Protein AF-S5TNY3-F1 (afdb_monomer)

Sequence (144 aa):
MNDYKGLLLVLDETYDFYNTWLAGYIDANGDFFFRIDSKNDIHTIYMGLIIFSNNDELLHQIKSFLGGYVDFNNNINKYYYKSYHDEYLNIIHIYDNINFISEKKRRELIYMKAIHHTTKGRFDLHGLLFLKISRFVNKINKYK

Solvent-accessible surface area (backbone atoms only — not comparable to full-atom values): 8490 Å² total; per-residue (Å²): 134,84,82,80,81,82,71,73,73,78,64,75,84,71,78,68,65,90,50,66,58,49,47,53,49,36,69,74,42,36,46,78,49,72,46,75,50,76,56,95,91,44,30,36,59,48,37,37,46,36,34,59,36,88,55,57,66,61,35,51,52,50,27,73,72,42,47,61,47,70,49,73,39,79,92,77,72,33,29,32,30,40,40,46,70,90,43,42,64,51,58,51,61,55,50,75,78,43,82,54,86,46,68,66,56,45,49,50,50,52,49,52,54,51,51,45,65,72,39,71,82,47,46,70,37,57,73,71,55,32,59,53,51,52,52,51,45,55,55,56,64,74,76,110

Secondary structure (DSSP, 8-state):
----TT----------TTSHHHHHHHHHHEEEEEEEEEETTEEEEEEEEEEEES-HHHHHHHHHHH--EEEEETTTTEEEEE--TTSHHHHHHHHHS---S-HHHHHHHHHHHHHHHHHTT--EE-HHHHHHHHHHHHHHHTT-

Radius of gyration: 18.27 Å; Cα contacts (8 Å, |Δi|>4): 170; chains: 1; bounding box: 58×28×57 Å

Mean predicted aligned error: 8.02 Å

pLDDT: mean 81.76, std 14.7, range [36.38, 97.81]

Organism: NCBI:txid434042

Nearest PDB structures (foldseek):
  7rcf-assembly1_A  TM=8.536E-01  e=5.144E-05  synthetic construct
  7rcd-assembly1_A  TM=8.435E-01  e=2.416E-04  synthetic construct
  7rcc-assembly1_A  TM=8.338E-01  e=4.649E-04  synthetic construct
  4yit-assembly1_A  TM=7.245E-01  e=9.326E-05  Gremmeniella abietina
  7rcc-assembly3_G  TM=7.151E-01  e=1.205E-03  synthetic construct

InterPro domains:
  IPR004860 Homing endonuclease, LAGLIDADG domain [PF00961] (22-107)
  IPR027434 Homing endonuclease [G3DSA:3.10.28.10] (13-144)
  IPR027434 Homing endonuclease [SSF55608] (15-118)

Foldseek 3Di:
DDDPPPPPPPPPPQDPLLDQPVLAQCLPFKDWDWDWDADPNWTFIKIWMKGWDQDQVVLVSVCVQQPFDWDADPVVRIIMTIDTLVSCVSVVVSVVPYDRPDPLVVVSSVLVVVLCVLCVSPRTADDPRVVVSVVSNVVNVVVD

Structure (mmCIF, N/CA/C/O backbone):
data_AF-S5TNY3-F1
#
_entry.id   AF-S5TNY3-F1
#
loop_
_atom_site.group_PDB
_atom_site.id
_atom_site.type_symbol
_atom_site.label_atom_id
_atom_site.label_alt_id
_atom_site.label_comp_id
_atom_site.label_asym_id
_atom_site.label_entity_id
_atom_site.label_seq_id
_atom_site.pdbx_PDB_ins_code
_atom_site.Cartn_x
_atom_site.Cartn_y
_atom_site.Cartn_z
_atom_site.occupancy
_atom_site.B_iso_or_equiv
_atom_site.auth_seq_id
_atom_site.auth_comp_id
_atom_site.auth_asym_id
_atom_site.auth_atom_id
_atom_site.pdbx_PDB_model_num
ATOM 1 N N . MET A 1 1 ? -34.673 3.810 37.188 1.00 48.56 1 MET A N 1
ATOM 2 C CA . MET A 1 1 ? -33.307 3.272 37.374 1.00 48.56 1 MET A CA 1
ATOM 3 C C . MET A 1 1 ? -33.417 1.770 37.173 1.00 48.56 1 MET A C 1
ATOM 5 O O . MET A 1 1 ? -34.318 1.199 37.774 1.00 48.56 1 MET A O 1
ATOM 9 N N . ASN A 1 2 ? -32.577 1.194 36.303 1.00 41.88 2 ASN A N 1
ATOM 10 C CA . ASN A 1 2 ? -32.751 -0.078 35.561 1.00 41.88 2 ASN A CA 1
ATOM 11 C C . ASN A 1 2 ? -33.649 0.138 34.323 1.00 41.88 2 ASN A C 1
ATOM 13 O O . ASN A 1 2 ? -34.714 0.722 34.459 1.00 41.88 2 ASN A O 1
ATOM 17 N N . ASP A 1 3 ? -33.255 -0.182 33.088 1.00 42.22 3 ASP A N 1
ATOM 18 C CA . ASP A 1 3 ? -32.555 -1.398 32.681 1.00 42.22 3 ASP A CA 1
ATOM 19 C C . ASP A 1 3 ? -31.817 -1.204 31.327 1.00 42.22 3 ASP A C 1
ATOM 21 O O . ASP A 1 3 ? -32.406 -1.329 30.260 1.00 42.22 3 ASP A O 1
ATOM 25 N N . TYR A 1 4 ? -30.523 -0.856 31.350 1.00 45.00 4 TYR A N 1
ATOM 26 C CA . TYR A 1 4 ? -29.667 -0.840 30.142 1.00 45.00 4 TYR A CA 1
ATOM 27 C C . TYR A 1 4 ? -28.812 -2.114 30.019 1.00 45.00 4 TYR A C 1
ATOM 29 O O . TYR A 1 4 ? -27.912 -2.185 29.188 1.00 45.00 4 TYR A O 1
ATOM 37 N N . LYS A 1 5 ? -29.069 -3.137 30.847 1.00 41.12 5 LYS A N 1
ATOM 38 C CA . LYS A 1 5 ? -28.285 -4.384 30.874 1.00 41.12 5 LYS A CA 1
ATOM 39 C C . LYS A 1 5 ? -28.654 -5.378 29.762 1.00 41.12 5 LYS A C 1
ATOM 41 O O . LYS A 1 5 ? -27.964 -6.378 29.612 1.00 41.12 5 LYS A O 1
ATOM 46 N N . GLY A 1 6 ? -29.697 -5.102 28.975 1.00 36.38 6 GLY A N 1
ATOM 47 C CA . GLY A 1 6 ? -30.178 -5.980 27.898 1.00 36.38 6 GLY A CA 1
ATOM 48 C C . GLY A 1 6 ? -29.611 -5.707 26.500 1.00 36.38 6 GLY A C 1
ATOM 49 O O . GLY A 1 6 ? -29.912 -6.455 25.579 1.00 36.38 6 GLY A O 1
ATOM 50 N N . LEU A 1 7 ? -28.794 -4.664 26.321 1.00 39.84 7 LEU A N 1
ATOM 51 C CA . LEU A 1 7 ? -28.132 -4.337 25.049 1.00 39.84 7 LEU A CA 1
ATOM 52 C C . LEU A 1 7 ? -26.640 -4.693 25.106 1.00 39.84 7 LEU A C 1
ATOM 54 O O . LEU A 1 7 ? -25.783 -3.925 24.680 1.00 39.84 7 LEU A O 1
ATOM 58 N N . LEU A 1 8 ? -26.318 -5.887 25.613 1.00 40.44 8 LEU A N 1
ATOM 59 C CA . LEU A 1 8 ? -25.106 -6.565 25.158 1.00 40.44 8 LEU A CA 1
ATOM 60 C C . LEU A 1 8 ? -25.388 -7.035 23.728 1.00 40.44 8 LEU A C 1
ATOM 62 O O . LEU A 1 8 ? -25.799 -8.166 23.479 1.00 40.44 8 LEU A O 1
ATOM 66 N N . LEU A 1 9 ? -25.220 -6.104 22.792 1.00 44.03 9 LEU A N 1
ATOM 67 C CA . LEU A 1 9 ? -24.908 -6.413 21.410 1.00 44.03 9 LEU A CA 1
ATOM 68 C C . LEU A 1 9 ? -23.637 -7.262 21.459 1.00 44.03 9 LEU A C 1
ATOM 70 O O . LEU A 1 9 ? -22.528 -6.740 21.523 1.00 44.03 9 LEU A O 1
ATOM 74 N N . VAL A 1 10 ? -23.812 -8.581 21.480 1.00 43.47 10 VAL A N 1
ATOM 75 C CA . VAL A 1 10 ? -22.808 -9.505 20.963 1.00 43.47 10 VAL A CA 1
ATOM 76 C C . VAL A 1 10 ? -22.778 -9.209 19.468 1.00 43.47 10 VAL A C 1
ATOM 78 O O . VAL A 1 10 ? -23.493 -9.820 18.678 1.00 43.47 10 VAL A O 1
ATOM 81 N N . LEU A 1 11 ? -22.075 -8.134 19.109 1.00 46.38 11 LEU A N 1
ATOM 82 C CA . LEU A 1 11 ? -21.634 -7.916 17.750 1.00 46.38 11 LEU A CA 1
ATOM 83 C C . LEU A 1 11 ? -20.728 -9.103 17.483 1.00 46.38 11 LEU A C 1
ATOM 85 O O . LEU A 1 11 ? -19.689 -9.246 18.116 1.00 46.38 11 LEU A O 1
ATOM 89 N N . ASP A 1 12 ? -21.179 -9.993 16.614 1.00 46.94 12 ASP A N 1
ATOM 90 C CA . ASP A 1 12 ? -20.268 -10.866 15.902 1.00 46.94 12 ASP A CA 1
ATOM 91 C C . ASP A 1 12 ? -19.247 -9.914 15.254 1.00 46.94 12 ASP A C 1
ATOM 93 O O . ASP A 1 12 ? -19.593 -9.162 14.340 1.00 46.94 12 ASP A O 1
ATOM 97 N N . GLU A 1 13 ? -18.048 -9.790 15.836 1.00 56.53 13 GLU A N 1
ATOM 98 C CA . GLU A 1 13 ? -17.032 -8.778 15.484 1.00 56.53 13 GLU A CA 1
ATOM 99 C C . GLU A 1 13 ? -16.358 -9.092 14.137 1.00 56.53 13 GLU A C 1
ATOM 101 O O . GLU A 1 13 ? -15.184 -8.803 13.896 1.00 56.53 13 GLU A O 1
ATOM 106 N N . THR A 1 14 ? -17.099 -9.716 13.228 1.00 60.56 14 THR A N 1
ATOM 107 C CA . THR A 1 14 ? -16.685 -9.926 11.856 1.00 60.56 14 THR A CA 1
ATOM 108 C C . THR A 1 14 ? -16.956 -8.641 11.090 1.00 60.56 14 THR A C 1
ATOM 110 O O . THR A 1 14 ? -18.097 -8.329 10.738 1.00 60.56 14 THR A O 1
ATOM 113 N N . TYR A 1 15 ? -15.904 -7.867 10.840 1.00 68.38 15 TYR A N 1
ATOM 114 C CA . TYR A 1 15 ? -16.000 -6.722 9.947 1.00 68.38 15 TYR A CA 1
ATOM 115 C C . TYR A 1 15 ? -16.295 -7.211 8.526 1.00 68.38 15 TYR A C 1
ATOM 117 O O . TYR A 1 15 ? -15.554 -8.014 7.957 1.00 68.38 15 TYR A O 1
ATOM 125 N N . ASP A 1 16 ? -17.363 -6.693 7.924 1.00 74.44 16 ASP A N 1
ATOM 126 C CA . ASP A 1 16 ? -17.568 -6.828 6.487 1.00 74.44 16 ASP A CA 1
ATOM 127 C C . ASP A 1 16 ? -16.595 -5.888 5.763 1.00 74.44 16 ASP A C 1
ATOM 129 O O . ASP A 1 16 ? -16.758 -4.667 5.756 1.00 74.44 16 ASP A O 1
ATOM 133 N N . PHE A 1 17 ? -15.551 -6.464 5.174 1.00 79.19 17 PHE A N 1
ATOM 134 C CA . PHE A 1 17 ? -14.531 -5.724 4.438 1.00 79.19 17 PHE A CA 1
ATOM 135 C C . PHE A 1 17 ? -14.870 -5.499 2.957 1.00 79.19 17 PHE A C 1
ATOM 137 O O . PHE A 1 17 ? -14.110 -4.819 2.264 1.00 79.19 17 PHE A O 1
ATOM 144 N N . TYR A 1 18 ? -15.995 -6.027 2.462 1.00 73.88 18 TYR A N 1
ATOM 145 C CA . TYR A 1 18 ? -16.458 -5.776 1.092 1.00 73.88 18 TYR A CA 1
ATOM 146 C C . TYR A 1 18 ? -17.189 -4.435 0.945 1.00 73.88 18 TYR A C 1
ATOM 148 O O . TYR A 1 18 ? -17.453 -3.995 -0.175 1.00 73.88 18 TYR A O 1
ATOM 156 N N . ASN A 1 19 ? -17.501 -3.762 2.053 1.00 76.25 19 ASN A N 1
ATOM 157 C CA . ASN A 1 19 ? -18.116 -2.440 2.052 1.00 76.25 19 ASN A CA 1
ATOM 158 C C . ASN A 1 19 ? -17.074 -1.302 2.155 1.00 76.25 19 ASN A C 1
ATOM 160 O O . ASN A 1 19 ? -15.859 -1.504 2.188 1.00 76.25 19 ASN A O 1
ATOM 164 N N . THR A 1 20 ? -17.549 -0.056 2.213 1.00 82.38 20 THR A N 1
ATOM 165 C CA . THR A 1 20 ? -16.695 1.143 2.241 1.00 82.38 20 THR A CA 1
ATOM 166 C C . THR A 1 20 ? -15.914 1.342 3.545 1.00 82.38 20 THR A C 1
ATOM 168 O O . THR A 1 20 ? -15.067 2.235 3.606 1.00 82.38 20 THR A O 1
ATOM 171 N N . TRP A 1 21 ? -16.178 0.551 4.590 1.00 87.69 21 TRP A N 1
ATOM 172 C CA . TRP A 1 21 ? -15.547 0.693 5.902 1.00 87.69 21 TRP A CA 1
ATOM 173 C C . TRP A 1 21 ? -14.030 0.529 5.820 1.00 87.69 21 TRP A C 1
ATOM 175 O O . TRP A 1 21 ? -13.302 1.404 6.289 1.00 87.69 21 TRP A O 1
ATOM 185 N N . LEU A 1 22 ? -13.541 -0.527 5.155 1.00 86.81 22 LEU A N 1
ATOM 186 C CA . LEU A 1 22 ? -12.102 -0.795 5.061 1.00 86.81 22 LEU A CA 1
ATOM 187 C C . LEU A 1 22 ? -11.372 0.325 4.305 1.00 86.81 22 LEU A C 1
ATOM 189 O O . LEU A 1 22 ? -10.274 0.728 4.690 1.00 86.81 22 LEU A O 1
ATOM 193 N N . ALA A 1 23 ? -11.995 0.887 3.266 1.00 85.56 23 ALA A N 1
ATOM 194 C CA . ALA A 1 23 ? -11.436 2.032 2.556 1.00 85.56 23 ALA A CA 1
ATOM 195 C C . ALA A 1 23 ? -11.368 3.286 3.434 1.00 85.56 23 ALA A C 1
ATOM 197 O O . ALA A 1 23 ? -10.345 3.965 3.426 1.00 85.56 23 ALA A O 1
ATOM 198 N N . GLY A 1 24 ? -12.408 3.564 4.227 1.00 88.69 24 GLY A N 1
ATOM 199 C CA . GLY A 1 24 ? -12.389 4.657 5.203 1.00 88.69 24 GLY A CA 1
ATOM 200 C C . GLY A 1 24 ? -11.322 4.455 6.281 1.00 88.69 24 GLY A C 1
ATOM 201 O O . GLY A 1 24 ? -10.595 5.385 6.628 1.00 88.69 24 GLY A O 1
ATOM 202 N N . TYR A 1 25 ? -11.166 3.220 6.761 1.00 91.25 25 TYR A N 1
ATOM 203 C CA . TYR A 1 25 ? -10.142 2.873 7.740 1.00 91.25 25 TYR A CA 1
ATOM 204 C C . TYR A 1 25 ? -8.724 3.074 7.189 1.00 91.25 25 TYR A C 1
ATOM 206 O O . TYR A 1 25 ? -7.861 3.614 7.883 1.00 91.25 25 TYR A O 1
ATOM 214 N N . ILE A 1 26 ? -8.491 2.702 5.929 1.00 90.25 26 ILE A N 1
ATOM 215 C CA . ILE A 1 26 ? -7.205 2.869 5.239 1.00 90.25 26 ILE A CA 1
ATOM 216 C C . ILE A 1 26 ? -6.932 4.327 4.874 1.00 90.25 26 ILE A C 1
ATOM 218 O O . ILE A 1 26 ? -5.785 4.761 4.952 1.00 90.25 26 ILE A O 1
ATOM 222 N N . ASP A 1 27 ? -7.958 5.111 4.551 1.00 88.50 27 ASP A N 1
ATOM 223 C CA . ASP A 1 27 ? -7.817 6.561 4.390 1.00 88.50 27 ASP A CA 1
ATOM 224 C C . ASP A 1 27 ? -7.302 7.228 5.673 1.00 88.50 27 ASP A C 1
ATOM 226 O O . ASP A 1 27 ? -6.498 8.158 5.599 1.00 88.50 27 ASP A O 1
ATOM 230 N N . ALA A 1 28 ? -7.744 6.741 6.837 1.00 91.75 28 ALA A N 1
ATOM 231 C CA . ALA A 1 28 ? -7.377 7.295 8.136 1.00 91.75 28 ALA A CA 1
ATOM 232 C C . ALA A 1 28 ? -6.043 6.757 8.688 1.00 91.75 28 ALA A C 1
ATOM 234 O O . ALA A 1 28 ? -5.257 7.526 9.237 1.00 91.75 28 ALA A O 1
ATOM 235 N N . ASN A 1 29 ? -5.789 5.450 8.566 1.00 93.56 29 ASN A N 1
ATOM 236 C CA . ASN A 1 29 ? -4.689 4.761 9.262 1.00 93.56 29 ASN A CA 1
ATOM 237 C C . ASN A 1 29 ? -3.673 4.091 8.324 1.00 93.56 29 ASN A C 1
ATOM 239 O O . ASN A 1 29 ? -2.671 3.538 8.787 1.00 93.56 29 ASN A O 1
ATOM 243 N N . GLY A 1 30 ? -3.947 4.085 7.020 1.00 91.88 30 GLY A N 1
ATOM 244 C CA . GLY A 1 30 ? -3.161 3.379 6.020 1.00 91.88 30 GLY A CA 1
ATOM 245 C C . GLY A 1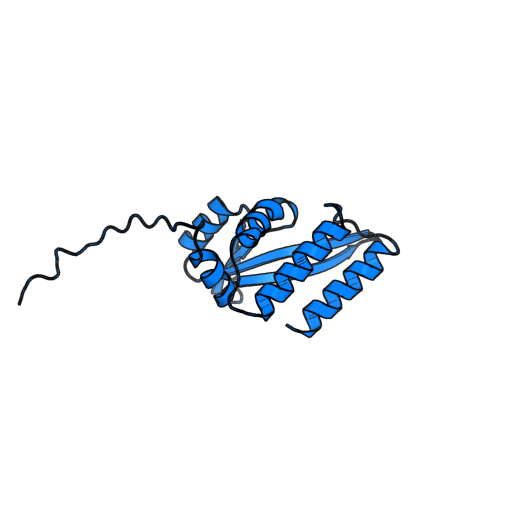 30 ? -2.231 4.284 5.218 1.00 91.88 30 GLY A C 1
ATOM 246 O O . GLY A 1 30 ? -2.480 5.473 5.013 1.00 91.88 30 GLY A O 1
ATOM 247 N N . ASP A 1 31 ? -1.159 3.698 4.691 1.00 90.38 31 ASP A N 1
ATOM 248 C CA . ASP A 1 31 ? -0.289 4.336 3.719 1.00 90.38 31 ASP A CA 1
ATOM 249 C C . ASP A 1 31 ? 0.116 3.415 2.566 1.00 90.38 31 ASP A C 1
ATOM 251 O O . ASP A 1 31 ? 0.473 2.259 2.770 1.00 90.38 31 ASP A O 1
ATOM 255 N N . PHE A 1 32 ? 0.078 3.931 1.337 1.00 89.00 32 PHE A N 1
ATOM 256 C CA . PHE A 1 32 ? 0.582 3.192 0.182 1.00 89.00 32 PHE A CA 1
ATOM 257 C C . PHE A 1 32 ? 2.067 3.481 0.040 1.00 89.00 32 PHE A C 1
ATOM 259 O O . PHE A 1 32 ? 2.448 4.635 -0.145 1.00 89.00 32 PHE A O 1
ATOM 266 N N . PHE A 1 33 ? 2.927 2.474 0.122 1.00 88.94 33 PHE A N 1
ATOM 267 C CA . PHE A 1 33 ? 4.369 2.676 -0.001 1.00 88.94 33 PHE A CA 1
ATOM 268 C C . PHE A 1 33 ? 4.869 2.313 -1.399 1.00 88.94 33 PHE A C 1
ATOM 270 O O . PHE A 1 33 ? 4.338 1.420 -2.051 1.00 88.94 33 PHE A O 1
ATOM 277 N N . PHE A 1 34 ? 5.924 3.007 -1.833 1.00 88.94 34 PHE A N 1
ATOM 278 C CA . PHE A 1 34 ? 6.626 2.766 -3.090 1.00 88.94 34 PHE A CA 1
ATOM 279 C C . PHE A 1 34 ? 8.123 2.967 -2.850 1.00 88.94 34 PHE A C 1
ATOM 281 O O . PHE A 1 34 ? 8.550 4.058 -2.465 1.00 88.94 34 PHE A O 1
ATOM 288 N N . ARG A 1 35 ? 8.927 1.928 -3.058 1.00 89.69 35 ARG A N 1
ATOM 289 C CA . ARG A 1 35 ? 10.372 1.949 -2.823 1.00 89.69 35 ARG A CA 1
ATOM 290 C C . ARG A 1 35 ? 11.084 1.143 -3.889 1.00 89.69 35 ARG A C 1
ATOM 292 O O . ARG A 1 35 ? 10.704 0.012 -4.146 1.00 89.69 35 ARG A O 1
ATOM 299 N N . ILE A 1 36 ? 12.133 1.701 -4.473 1.00 90.69 36 ILE A N 1
ATOM 300 C CA . ILE A 1 36 ? 13.028 0.940 -5.343 1.00 90.69 36 ILE A CA 1
ATOM 301 C C . ILE A 1 36 ? 14.262 0.599 -4.525 1.00 90.69 36 ILE A C 1
ATOM 303 O O . ILE A 1 36 ? 14.959 1.510 -4.083 1.00 90.69 36 ILE A O 1
ATOM 307 N N . ASP A 1 37 ? 14.532 -0.689 -4.347 1.00 91.38 37 ASP A N 1
ATOM 308 C CA . ASP A 1 37 ? 15.806 -1.138 -3.792 1.00 91.38 37 ASP A CA 1
ATOM 309 C C . ASP A 1 37 ? 16.732 -1.525 -4.933 1.00 91.38 37 ASP A C 1
ATOM 311 O O . ASP A 1 37 ? 16.318 -2.150 -5.905 1.00 91.38 37 ASP A O 1
ATOM 315 N N . SER A 1 38 ? 17.993 -1.125 -4.820 1.00 91.19 38 SER A N 1
ATOM 316 C CA . SER A 1 38 ? 19.018 -1.413 -5.820 1.00 91.19 38 SER A CA 1
ATOM 317 C C . SER A 1 38 ? 20.122 -2.226 -5.165 1.00 91.19 38 SER A C 1
ATOM 319 O O . SER A 1 38 ? 20.734 -1.762 -4.204 1.00 91.19 38 SER A O 1
ATOM 321 N N . LYS A 1 39 ? 20.370 -3.437 -5.665 1.00 89.00 39 LYS A N 1
ATOM 322 C CA . LYS A 1 39 ? 21.433 -4.319 -5.178 1.00 89.00 39 LYS A CA 1
ATOM 323 C C . LYS A 1 39 ? 22.125 -4.975 -6.365 1.00 89.00 39 LYS A C 1
ATOM 325 O O . LYS A 1 39 ? 21.474 -5.673 -7.130 1.00 89.00 39 LYS A O 1
ATOM 330 N N . ASN A 1 40 ? 23.439 -4.779 -6.485 1.00 84.19 40 ASN A N 1
ATOM 331 C CA . ASN A 1 40 ? 24.266 -5.365 -7.550 1.00 84.19 40 ASN A CA 1
ATOM 332 C C . ASN A 1 40 ? 23.656 -5.164 -8.957 1.00 84.19 40 ASN A C 1
ATOM 334 O O . ASN A 1 40 ? 23.444 -6.134 -9.676 1.00 84.19 40 ASN A O 1
ATOM 338 N N . ASP A 1 41 ? 23.300 -3.920 -9.302 1.00 81.81 41 ASP A N 1
ATOM 339 C CA . ASP A 1 41 ? 22.665 -3.517 -10.577 1.00 81.81 41 ASP A CA 1
ATOM 340 C C . ASP A 1 41 ? 21.281 -4.124 -10.879 1.00 81.81 41 ASP A C 1
ATOM 342 O O . ASP A 1 41 ? 20.698 -3.893 -11.942 1.00 81.81 41 ASP A O 1
ATOM 346 N N . ILE A 1 42 ? 20.704 -4.849 -9.920 1.00 84.81 42 ILE A N 1
ATOM 347 C CA . ILE A 1 42 ? 19.309 -5.277 -9.947 1.00 84.81 42 ILE A CA 1
ATOM 348 C C . ILE A 1 42 ? 18.496 -4.239 -9.180 1.00 84.81 42 ILE A C 1
ATOM 350 O O . ILE A 1 42 ? 18.772 -3.952 -8.011 1.00 84.81 42 ILE A O 1
ATOM 354 N N . HIS A 1 43 ? 17.499 -3.664 -9.846 1.00 91.12 43 HIS A N 1
ATOM 355 C CA . HIS A 1 43 ? 16.582 -2.701 -9.251 1.00 91.12 43 HIS A CA 1
ATOM 356 C C . HIS A 1 43 ? 15.221 -3.360 -9.066 1.00 91.12 43 HIS A C 1
ATOM 358 O O . HIS A 1 43 ? 14.592 -3.724 -10.052 1.00 91.12 43 HIS A O 1
ATOM 364 N N . THR A 1 44 ? 14.732 -3.464 -7.837 1.00 89.75 44 THR A N 1
ATOM 365 C CA . THR A 1 44 ? 13.437 -4.088 -7.549 1.00 89.75 44 THR A CA 1
ATOM 366 C C . THR A 1 44 ? 12.482 -3.056 -6.966 1.00 89.75 44 THR A C 1
ATOM 368 O O . THR A 1 44 ? 12.818 -2.364 -6.001 1.00 89.75 44 THR A O 1
ATOM 371 N N . ILE A 1 45 ? 11.287 -2.926 -7.546 1.00 88.81 45 ILE A N 1
ATOM 372 C CA . ILE A 1 45 ? 10.225 -2.074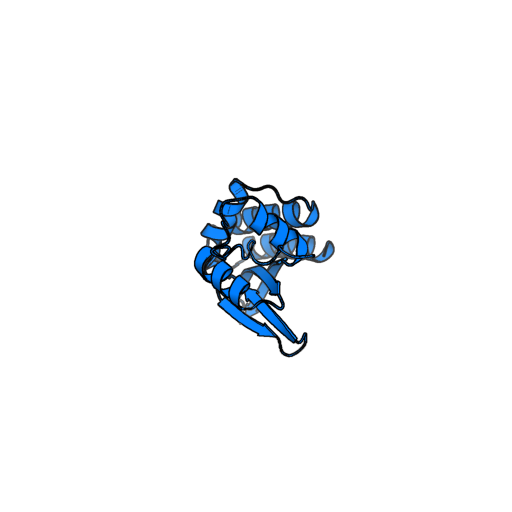 -6.997 1.00 88.81 45 ILE A CA 1
ATOM 373 C C . ILE A 1 45 ? 9.406 -2.844 -5.964 1.00 88.81 45 ILE A C 1
ATOM 375 O O . ILE A 1 45 ? 8.775 -3.855 -6.253 1.00 88.81 45 ILE A O 1
ATOM 379 N N . TYR A 1 46 ? 9.357 -2.292 -4.762 1.00 88.06 46 TYR A N 1
ATOM 380 C CA . TYR A 1 46 ? 8.475 -2.691 -3.684 1.00 88.06 46 TYR A CA 1
ATOM 381 C C . TYR A 1 46 ? 7.344 -1.684 -3.585 1.00 88.06 46 TYR A C 1
ATOM 383 O O . TYR A 1 46 ? 7.566 -0.481 -3.435 1.00 88.06 46 TYR A O 1
ATOM 391 N N . MET A 1 47 ? 6.120 -2.183 -3.633 1.00 87.56 47 MET A N 1
ATOM 392 C CA . MET A 1 47 ? 4.935 -1.385 -3.374 1.00 87.56 47 MET A CA 1
ATOM 393 C C . MET A 1 47 ? 3.902 -2.209 -2.625 1.00 87.56 47 MET A C 1
ATOM 395 O O . MET A 1 47 ? 3.927 -3.439 -2.688 1.00 87.56 47 MET A O 1
ATOM 399 N N . GLY A 1 48 ? 3.007 -1.523 -1.932 1.00 89.50 48 GLY A N 1
ATOM 400 C CA . GLY A 1 48 ? 1.946 -2.162 -1.174 1.00 89.50 48 GLY A CA 1
ATOM 401 C C . GLY A 1 48 ? 1.267 -1.183 -0.235 1.00 89.50 48 GLY A C 1
ATOM 402 O O . GLY A 1 48 ? 1.434 0.034 -0.342 1.00 89.50 48 GLY A O 1
ATOM 403 N N . LEU A 1 49 ? 0.514 -1.739 0.702 1.00 91.12 49 LEU A N 1
ATOM 404 C CA . LEU A 1 49 ? -0.204 -1.017 1.738 1.00 91.12 49 LEU A CA 1
ATOM 405 C C . LEU A 1 49 ? 0.404 -1.343 3.103 1.00 91.12 49 LEU A C 1
ATOM 407 O O . LEU A 1 49 ? 0.683 -2.505 3.391 1.00 91.12 49 LEU A O 1
ATOM 411 N N . ILE A 1 50 ? 0.571 -0.324 3.939 1.00 93.88 50 ILE A N 1
ATOM 412 C CA . ILE A 1 50 ? 0.836 -0.459 5.371 1.00 93.88 50 ILE A CA 1
ATOM 413 C C . ILE A 1 50 ? -0.323 0.160 6.153 1.00 93.88 50 ILE A C 1
ATOM 415 O O . ILE A 1 50 ? -0.853 1.181 5.731 1.00 93.88 50 ILE A O 1
ATOM 419 N N . ILE A 1 51 ? -0.738 -0.433 7.269 1.00 95.19 51 ILE A N 1
ATOM 420 C CA . ILE A 1 51 ? -1.760 0.135 8.161 1.00 95.19 51 ILE A CA 1
ATOM 421 C C . ILE A 1 51 ? -1.259 0.019 9.588 1.00 95.19 51 ILE A C 1
ATOM 423 O O . ILE A 1 51 ? -0.844 -1.064 9.987 1.00 95.19 51 ILE A O 1
ATOM 427 N N . PHE A 1 52 ? -1.318 1.101 10.359 1.00 96.06 52 PHE A N 1
ATOM 428 C CA . PHE A 1 52 ? -0.929 1.091 11.769 1.00 96.06 52 PHE A CA 1
ATOM 429 C C . PHE A 1 52 ? -2.160 1.079 12.672 1.00 96.06 52 PHE A C 1
ATOM 431 O O . PHE A 1 52 ? -3.080 1.867 12.475 1.00 96.06 52 PHE A O 1
ATOM 438 N N . SER A 1 53 ? -2.157 0.226 13.696 1.00 96.06 53 SER A N 1
ATOM 439 C CA . SER A 1 53 ? -3.251 0.124 14.666 1.00 96.06 53 SER A CA 1
ATOM 440 C C . SER A 1 53 ? -2.739 -0.306 16.040 1.00 96.06 53 SER A C 1
ATOM 442 O O . SER A 1 53 ? -1.722 -0.987 16.158 1.00 96.06 53 SER A O 1
ATOM 444 N N . ASN A 1 54 ? -3.466 0.081 17.087 1.00 95.06 54 ASN A N 1
ATOM 445 C CA . ASN A 1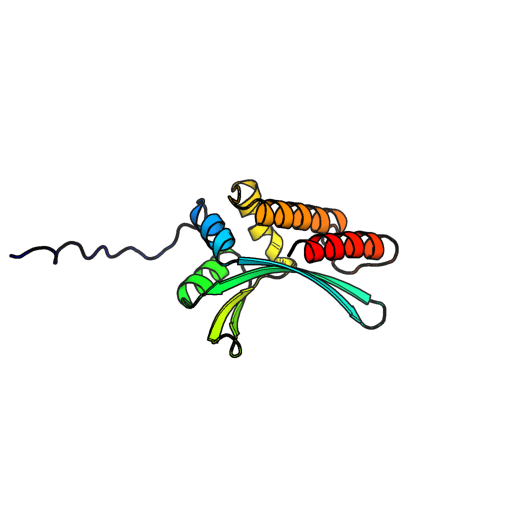 54 ? -3.285 -0.483 18.429 1.00 95.06 54 ASN A CA 1
ATOM 446 C C . ASN A 1 54 ? -4.078 -1.788 18.617 1.00 95.06 54 ASN A C 1
ATOM 448 O O . ASN A 1 54 ? -3.838 -2.500 19.582 1.00 95.06 54 ASN A O 1
ATOM 452 N N . ASN A 1 55 ? -5.031 -2.067 17.726 1.00 94.62 55 ASN A N 1
ATOM 453 C CA . ASN A 1 55 ? -5.849 -3.274 17.728 1.00 94.62 55 ASN A CA 1
ATOM 454 C C . ASN A 1 55 ? -5.207 -4.295 16.774 1.00 94.62 55 ASN A C 1
ATOM 456 O O . ASN A 1 55 ? -5.283 -4.122 15.555 1.00 94.62 55 ASN A O 1
ATOM 460 N N . ASP A 1 56 ? -4.530 -5.300 17.328 1.00 95.81 56 ASP A N 1
ATOM 461 C CA . ASP A 1 56 ? -3.849 -6.364 16.585 1.00 95.81 56 ASP A CA 1
ATOM 462 C C . ASP A 1 56 ? -4.819 -7.379 15.977 1.00 95.81 56 ASP A C 1
ATOM 464 O O . ASP A 1 56 ? -4.567 -7.868 14.872 1.00 95.81 56 ASP A O 1
ATOM 468 N N . GLU A 1 57 ? -5.939 -7.645 16.650 1.00 94.94 57 GLU A N 1
ATOM 469 C CA . GLU A 1 57 ? -6.998 -8.534 16.174 1.00 94.94 57 GLU A CA 1
ATOM 470 C C . GLU A 1 57 ? -7.580 -8.037 14.849 1.00 94.94 57 GLU A C 1
ATOM 472 O O . GLU A 1 57 ? -7.607 -8.774 13.860 1.00 94.94 57 GLU A O 1
ATOM 477 N N . LEU A 1 58 ? -7.921 -6.748 14.770 1.00 94.06 58 LEU A N 1
ATOM 478 C CA . LEU A 1 58 ? -8.381 -6.123 13.531 1.00 94.06 58 LEU A CA 1
ATOM 479 C C . LEU A 1 58 ? -7.351 -6.281 12.404 1.00 94.06 58 LEU A C 1
ATOM 481 O O . LEU A 1 58 ? -7.710 -6.577 11.265 1.00 94.06 58 LEU A O 1
ATOM 485 N N . LEU A 1 59 ? -6.058 -6.107 12.695 1.00 95.31 59 LEU A N 1
ATOM 486 C CA . LEU A 1 59 ? -5.019 -6.275 11.676 1.00 95.31 59 LEU A CA 1
ATOM 487 C C . LEU A 1 59 ? -4.905 -7.732 11.211 1.00 95.31 59 LEU A C 1
ATOM 489 O O . LEU A 1 59 ? -4.642 -7.968 10.033 1.00 95.31 59 LEU A O 1
ATOM 493 N N . HIS A 1 60 ? -5.131 -8.708 12.093 1.00 94.88 60 HIS A N 1
ATOM 494 C CA . HIS A 1 60 ? -5.166 -10.127 11.727 1.00 94.88 60 HIS A CA 1
ATOM 495 C C . HIS A 1 60 ? -6.387 -10.477 10.873 1.00 94.88 60 HIS A C 1
ATOM 497 O O . HIS A 1 60 ? -6.273 -11.279 9.941 1.00 94.88 60 HIS A O 1
ATOM 503 N N . GLN A 1 61 ? -7.531 -9.844 11.120 1.00 93.06 61 GLN A N 1
ATOM 504 C CA . GLN A 1 61 ? -8.698 -9.977 10.253 1.00 93.06 61 GLN A CA 1
ATOM 505 C C . GLN A 1 61 ? -8.447 -9.342 8.876 1.00 93.06 61 GLN A C 1
ATOM 507 O O . GLN A 1 61 ? -8.691 -9.981 7.853 1.00 93.06 61 GLN A O 1
ATOM 512 N N . ILE A 1 62 ? -7.856 -8.140 8.830 1.00 91.69 62 ILE A N 1
ATOM 513 C CA . ILE A 1 62 ? -7.442 -7.491 7.574 1.00 91.69 62 ILE A CA 1
ATOM 514 C C . ILE A 1 62 ? -6.445 -8.371 6.815 1.00 91.69 62 ILE A C 1
ATOM 516 O O . ILE A 1 62 ? -6.588 -8.551 5.609 1.00 91.69 62 ILE A O 1
ATOM 520 N N . LYS A 1 63 ? -5.467 -8.969 7.504 1.00 91.81 63 LYS A N 1
ATOM 521 C CA . LYS A 1 63 ? -4.534 -9.938 6.914 1.00 91.81 63 LYS A CA 1
ATOM 522 C C . LYS A 1 63 ? -5.263 -11.147 6.334 1.00 91.81 63 LYS A C 1
ATOM 524 O O . LYS A 1 6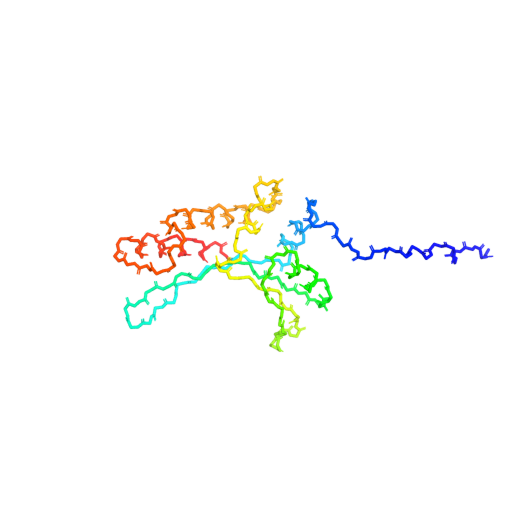3 ? -4.937 -11.583 5.237 1.00 91.81 63 LYS A O 1
ATOM 529 N N . SER A 1 64 ? -6.236 -11.694 7.056 1.00 89.81 64 SER A N 1
ATOM 530 C CA . SER A 1 64 ? -7.014 -12.846 6.583 1.00 89.81 64 SER A CA 1
ATOM 531 C C . SER A 1 64 ? -7.809 -12.512 5.318 1.00 89.81 64 SER A C 1
ATOM 533 O O . SER A 1 64 ? -7.990 -13.372 4.462 1.00 89.81 64 SER A O 1
ATOM 535 N N . PHE A 1 65 ? -8.233 -11.255 5.177 1.00 87.38 65 PHE A N 1
ATOM 536 C CA . PHE A 1 65 ? -8.974 -10.763 4.021 1.00 87.38 65 PHE A CA 1
ATOM 537 C C . PHE A 1 65 ? -8.087 -10.388 2.824 1.00 87.38 65 PHE A C 1
ATOM 539 O O . PHE A 1 65 ? -8.388 -10.738 1.685 1.00 87.38 65 PHE A O 1
ATOM 546 N N . LEU A 1 66 ? -6.992 -9.665 3.067 1.00 87.19 66 LEU A N 1
ATOM 547 C CA . LEU A 1 66 ? -6.133 -9.100 2.023 1.00 87.19 66 LEU A CA 1
ATOM 548 C C . LEU A 1 66 ? -4.923 -9.978 1.671 1.00 87.19 66 LEU A C 1
ATOM 550 O O . LEU A 1 66 ? -4.321 -9.764 0.620 1.00 87.19 66 LEU A O 1
ATOM 554 N N . GLY A 1 67 ? -4.555 -10.946 2.512 1.00 88.38 67 GLY A N 1
ATOM 555 C CA . GLY A 1 67 ? -3.206 -11.529 2.541 1.00 88.38 67 GLY A CA 1
ATOM 556 C C . GLY A 1 67 ? -2.245 -10.641 3.334 1.00 88.38 67 GLY A C 1
ATOM 557 O O . GLY A 1 67 ? -2.685 -9.705 3.995 1.00 88.38 67 GLY A O 1
ATOM 558 N N . GLY A 1 68 ? -0.936 -10.877 3.272 1.00 90.75 68 GLY A N 1
ATOM 559 C CA . GLY A 1 68 ? 0.077 -10.054 3.936 1.00 90.75 68 GLY A CA 1
ATOM 560 C C . GLY A 1 68 ? 0.499 -10.573 5.294 1.00 90.75 68 GLY A C 1
ATOM 561 O O . GLY A 1 68 ? 0.325 -11.742 5.650 1.00 90.75 68 GLY A O 1
ATOM 562 N N . TYR A 1 69 ? 1.087 -9.679 6.080 1.00 93.88 69 TYR A N 1
ATOM 563 C CA . TYR A 1 69 ? 1.564 -10.004 7.413 1.00 93.88 69 TYR A CA 1
ATOM 564 C C . TYR A 1 69 ? 1.273 -8.885 8.407 1.00 93.88 69 TYR A C 1
ATOM 566 O O . TYR A 1 69 ? 1.046 -7.731 8.041 1.00 93.88 69 TYR A O 1
ATOM 574 N N . VAL A 1 70 ? 1.254 -9.270 9.679 1.00 96.81 70 VAL A N 1
ATOM 575 C CA . VAL A 1 70 ? 1.091 -8.374 10.820 1.00 96.81 70 VAL A CA 1
ATOM 576 C C . VAL A 1 70 ? 2.311 -8.542 11.697 1.00 96.81 70 VAL A C 1
ATOM 578 O O . VAL A 1 70 ? 2.773 -9.665 11.901 1.00 96.81 70 VAL A O 1
ATOM 581 N N . ASP A 1 71 ? 2.834 -7.431 12.182 1.00 97.50 71 ASP A N 1
ATOM 582 C CA . ASP A 1 71 ? 4.004 -7.403 13.046 1.00 97.50 71 ASP A CA 1
ATOM 583 C C . ASP A 1 71 ? 3.941 -6.167 13.957 1.00 97.50 71 ASP A C 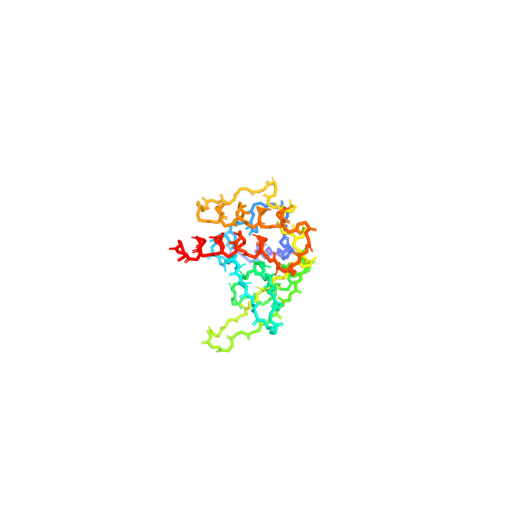1
ATOM 585 O O . ASP A 1 71 ? 3.104 -5.278 13.775 1.00 97.50 71 ASP A O 1
ATOM 589 N N . PHE A 1 72 ? 4.795 -6.119 14.972 1.00 97.50 72 PHE A N 1
ATOM 590 C CA . PHE A 1 72 ? 4.820 -5.051 15.958 1.00 97.50 72 PHE A CA 1
ATOM 591 C C . PHE A 1 72 ? 6.020 -4.130 15.745 1.00 97.50 72 PHE A C 1
ATOM 593 O O . PHE A 1 72 ? 7.169 -4.560 15.659 1.00 97.50 72 PHE A O 1
ATOM 600 N N . ASN A 1 73 ? 5.768 -2.824 15.681 1.00 95.25 73 ASN A N 1
ATOM 601 C CA . ASN A 1 73 ? 6.817 -1.824 15.579 1.00 95.25 73 ASN A CA 1
ATOM 602 C C . ASN A 1 73 ? 7.137 -1.248 16.963 1.00 95.25 73 ASN A C 1
ATOM 604 O O . ASN A 1 73 ? 6.458 -0.338 17.446 1.00 95.25 73 ASN A O 1
ATOM 608 N N . ASN A 1 74 ? 8.229 -1.741 17.554 1.00 95.25 74 ASN A N 1
ATOM 609 C CA . ASN A 1 74 ? 8.729 -1.310 18.864 1.00 95.25 74 ASN A CA 1
ATOM 610 C C . ASN A 1 74 ? 9.012 0.198 18.951 1.00 95.25 74 ASN A C 1
ATOM 612 O O . ASN A 1 74 ? 8.845 0.787 20.014 1.00 95.25 74 ASN A O 1
ATOM 616 N N . ASN A 1 75 ? 9.410 0.845 17.851 1.00 95.06 75 ASN A N 1
ATOM 617 C CA . ASN A 1 75 ? 9.807 2.257 17.877 1.00 95.06 75 ASN A CA 1
ATOM 618 C C . ASN A 1 75 ? 8.616 3.197 18.077 1.00 95.06 75 ASN A C 1
ATOM 620 O O . ASN A 1 75 ? 8.762 4.263 18.666 1.00 95.06 75 ASN A O 1
ATOM 624 N N . ILE A 1 76 ? 7.447 2.817 17.559 1.00 93.94 76 ILE A N 1
ATOM 625 C CA . ILE A 1 76 ? 6.217 3.614 17.667 1.00 93.94 76 ILE A CA 1
ATOM 626 C C . ILE A 1 76 ? 5.177 2.965 18.584 1.00 93.94 76 ILE A C 1
ATOM 628 O O . ILE A 1 76 ? 4.095 3.523 18.741 1.00 93.94 76 ILE A O 1
ATOM 632 N N . ASN A 1 77 ? 5.505 1.813 19.180 1.00 95.38 77 ASN A N 1
ATOM 633 C CA . ASN A 1 77 ? 4.650 1.039 20.077 1.00 95.38 77 ASN A CA 1
ATOM 634 C C . ASN A 1 77 ? 3.269 0.722 19.467 1.00 95.38 77 ASN A C 1
ATOM 636 O O . ASN A 1 77 ? 2.235 0.957 20.092 1.00 95.38 77 ASN A O 1
ATOM 640 N N . LYS A 1 78 ? 3.251 0.246 18.213 1.00 96.75 78 LYS A N 1
ATOM 641 C CA . LYS A 1 78 ? 2.023 -0.094 17.471 1.00 96.75 78 LYS A CA 1
ATOM 642 C C . LYS A 1 78 ? 2.195 -1.346 16.631 1.00 96.75 78 LYS A C 1
ATOM 644 O O . LYS A 1 78 ? 3.275 -1.583 16.089 1.00 96.75 78 LYS A O 1
ATOM 649 N N . TYR A 1 79 ? 1.102 -2.073 16.434 1.00 97.81 79 TYR A N 1
ATOM 650 C CA . TYR A 1 79 ? 1.038 -3.108 15.414 1.00 97.81 79 TYR A CA 1
ATOM 651 C C . TYR A 1 79 ? 0.883 -2.482 14.033 1.00 97.81 79 TYR A C 1
ATOM 653 O O . TYR A 1 79 ? 0.325 -1.388 13.871 1.00 97.81 79 TYR A O 1
ATOM 661 N N . TYR A 1 80 ? 1.378 -3.186 13.024 1.00 97.19 80 TYR A N 1
ATOM 662 C CA . TYR A 1 80 ? 1.169 -2.817 11.643 1.00 97.19 80 TYR A CA 1
ATOM 663 C C . TYR A 1 80 ? 0.825 -4.028 10.790 1.00 97.19 80 TYR A C 1
ATOM 665 O O . TYR A 1 80 ? 1.423 -5.093 10.912 1.00 97.19 80 TYR A O 1
ATOM 673 N N . TYR A 1 81 ? -0.141 -3.831 9.906 1.00 96.31 81 TYR A N 1
ATOM 674 C CA . TYR A 1 81 ? -0.375 -4.691 8.762 1.00 96.31 81 TYR A CA 1
ATOM 675 C C . TYR A 1 81 ? 0.493 -4.217 7.603 1.00 96.31 81 TYR A C 1
ATOM 677 O O . TYR A 1 81 ? 0.601 -3.007 7.383 1.00 96.31 81 TYR A O 1
ATOM 685 N N . LYS A 1 82 ? 1.061 -5.137 6.823 1.00 93.94 82 LYS A N 1
ATOM 686 C CA . LYS A 1 82 ? 1.724 -4.799 5.567 1.00 93.94 82 LYS A CA 1
ATOM 687 C C . LYS A 1 82 ? 1.521 -5.873 4.504 1.00 93.94 82 LYS A C 1
ATOM 689 O O . LYS A 1 82 ? 1.625 -7.066 4.774 1.00 93.94 82 LYS A O 1
ATOM 694 N N . SER A 1 83 ? 1.280 -5.413 3.283 1.00 90.44 83 SER A N 1
ATOM 695 C CA . SER A 1 83 ? 1.224 -6.237 2.071 1.00 90.44 83 SER A CA 1
ATOM 696 C C . SER A 1 83 ? 2.420 -5.972 1.172 1.00 90.44 83 SER A C 1
ATOM 698 O O . SER A 1 83 ? 2.974 -4.865 1.155 1.00 90.44 83 SER A O 1
ATOM 700 N N . TYR A 1 84 ? 2.783 -6.985 0.391 1.00 83.88 84 TYR A N 1
ATOM 701 C CA . TYR A 1 84 ? 3.748 -6.860 -0.692 1.00 83.88 84 TYR A CA 1
ATOM 702 C C . TYR A 1 84 ? 3.121 -7.200 -2.046 1.00 83.88 84 TYR A C 1
ATOM 704 O O . TYR A 1 84 ? 1.961 -7.583 -2.170 1.00 83.88 84 TYR A O 1
ATOM 712 N N . HIS A 1 85 ? 3.925 -6.990 -3.078 1.00 69.69 85 HIS A N 1
ATOM 713 C CA . HIS A 1 85 ? 3.558 -6.988 -4.484 1.00 69.69 85 HIS A CA 1
ATOM 714 C C . HIS A 1 85 ? 2.902 -8.277 -5.008 1.00 69.69 85 HIS A C 1
ATOM 716 O O . HIS A 1 85 ? 2.185 -8.198 -6.002 1.00 69.69 85 HIS A O 1
ATOM 722 N N . ASP A 1 86 ? 3.091 -9.421 -4.350 1.00 63.56 86 ASP A N 1
ATOM 723 C CA . ASP A 1 86 ? 2.479 -10.697 -4.751 1.00 63.56 86 ASP A CA 1
ATOM 724 C C . ASP A 1 86 ? 1.020 -10.843 -4.275 1.00 63.56 86 ASP A C 1
ATOM 726 O O . ASP A 1 86 ? 0.233 -11.576 -4.867 1.00 63.56 86 ASP A O 1
ATOM 730 N N . GLU A 1 87 ? 0.614 -10.081 -3.257 1.00 62.56 87 GLU A N 1
ATOM 731 C CA . GLU A 1 87 ? -0.725 -10.129 -2.634 1.00 62.56 87 GLU A CA 1
ATOM 732 C C . GLU A 1 87 ? -1.617 -8.951 -3.088 1.00 62.56 87 GLU A C 1
ATOM 734 O O . GLU A 1 87 ? -2.753 -8.757 -2.657 1.00 62.56 87 GLU A O 1
ATOM 739 N N . TYR A 1 88 ? -1.087 -8.159 -4.019 1.00 63.28 88 TYR A N 1
ATOM 740 C CA . TYR A 1 88 ? -1.617 -6.908 -4.561 1.00 63.28 88 TYR A CA 1
ATOM 741 C C . TYR A 1 88 ? -2.961 -7.037 -5.301 1.00 63.28 88 TYR A C 1
ATOM 743 O O . TYR A 1 88 ? -3.695 -6.049 -5.408 1.00 63.28 88 TYR A O 1
ATOM 751 N N . LEU A 1 89 ? -3.292 -8.226 -5.823 1.00 61.72 89 LEU A N 1
ATOM 752 C CA . LEU A 1 89 ? -4.514 -8.428 -6.611 1.00 61.72 89 LEU A CA 1
ATOM 753 C C . LEU A 1 89 ? -5.766 -8.182 -5.770 1.00 61.72 89 LEU A C 1
ATOM 755 O O . LEU A 1 89 ? -6.697 -7.537 -6.246 1.00 61.72 89 LEU A O 1
ATOM 759 N N . ASN A 1 90 ? -5.748 -8.601 -4.504 1.00 67.88 90 ASN A N 1
ATOM 760 C CA . ASN A 1 90 ? -6.871 -8.395 -3.595 1.00 67.88 90 ASN A CA 1
ATOM 761 C C . ASN A 1 90 ? -7.077 -6.904 -3.318 1.00 67.88 90 ASN A C 1
ATOM 763 O O . ASN A 1 90 ? -8.188 -6.395 -3.431 1.00 67.88 90 ASN A O 1
ATOM 767 N N . ILE A 1 91 ? -5.986 -6.179 -3.059 1.00 70.00 91 ILE A N 1
ATOM 768 C CA . ILE A 1 91 ? -6.003 -4.741 -2.771 1.00 70.00 91 ILE A CA 1
ATOM 769 C C . ILE A 1 91 ? -6.616 -3.963 -3.936 1.00 70.00 91 ILE A C 1
ATOM 771 O O . ILE A 1 91 ? -7.504 -3.142 -3.726 1.00 70.00 91 ILE A O 1
ATOM 775 N N . ILE A 1 92 ? -6.201 -4.216 -5.177 1.00 69.69 92 ILE A N 1
ATOM 776 C CA . ILE A 1 92 ? -6.784 -3.483 -6.309 1.00 69.69 92 ILE A CA 1
ATOM 777 C C . ILE A 1 92 ? -8.177 -3.921 -6.672 1.00 69.69 92 ILE A C 1
ATOM 779 O O . ILE A 1 92 ? -8.972 -3.053 -7.016 1.00 69.69 92 ILE A O 1
ATOM 783 N N . HIS A 1 93 ? -8.493 -5.203 -6.531 1.00 68.75 93 HIS A N 1
ATOM 784 C CA . HIS A 1 93 ? -9.846 -5.670 -6.773 1.00 68.75 93 HIS A CA 1
ATOM 785 C C . HIS A 1 93 ? -10.852 -5.010 -5.817 1.00 68.75 93 HIS A C 1
ATOM 787 O O . HIS A 1 93 ? -11.927 -4.582 -6.233 1.00 68.75 93 HIS A O 1
ATOM 793 N N . ILE A 1 94 ? -10.465 -4.819 -4.553 1.00 67.56 94 ILE A N 1
ATOM 794 C CA . ILE A 1 94 ? -11.268 -4.095 -3.560 1.00 67.56 94 ILE A CA 1
ATOM 795 C C . ILE A 1 94 ? -11.438 -2.620 -3.953 1.00 67.56 94 ILE A C 1
ATOM 797 O O . ILE A 1 94 ? -12.530 -2.067 -3.838 1.00 67.56 94 ILE A O 1
ATOM 801 N N . TYR A 1 95 ? -10.397 -1.981 -4.490 1.00 68.56 95 TYR A N 1
ATOM 802 C CA . TYR A 1 95 ? -10.442 -0.561 -4.861 1.00 68.56 95 TYR A CA 1
ATOM 803 C C . TYR A 1 95 ? -10.838 -0.257 -6.307 1.00 68.56 95 TYR A C 1
ATOM 805 O O . TYR A 1 95 ? -10.821 0.905 -6.717 1.00 68.56 95 TYR A O 1
ATOM 813 N N . ASP A 1 96 ? -11.185 -1.257 -7.110 1.00 71.31 96 ASP A N 1
ATOM 814 C CA . ASP A 1 96 ? -11.936 -1.018 -8.344 1.00 71.31 96 ASP A CA 1
ATOM 815 C C . ASP A 1 96 ? -13.391 -0.648 -8.027 1.00 71.31 96 ASP A C 1
ATOM 817 O O . ASP A 1 96 ? -14.005 0.113 -8.771 1.00 71.31 96 ASP A O 1
ATOM 821 N N . ASN A 1 97 ? -13.899 -1.095 -6.874 1.00 68.38 97 ASN A N 1
ATOM 822 C CA . ASN A 1 97 ? -15.287 -0.897 -6.461 1.00 68.38 97 ASN A CA 1
ATOM 823 C C . ASN A 1 97 ? -15.465 0.138 -5.342 1.00 68.38 97 ASN A C 1
ATOM 825 O O . ASN A 1 97 ? -16.597 0.480 -5.003 1.00 68.38 97 ASN A O 1
ATOM 829 N N . ILE A 1 98 ? -14.373 0.656 -4.765 1.00 68.38 98 ILE A N 1
ATOM 830 C CA . ILE A 1 98 ? -14.436 1.580 -3.629 1.00 68.38 98 ILE A CA 1
ATOM 831 C C . ILE A 1 98 ? -13.607 2.836 -3.890 1.00 68.38 98 ILE A C 1
ATOM 833 O O . ILE A 1 98 ? -12.415 2.779 -4.187 1.00 68.38 98 ILE A O 1
ATOM 837 N N . ASN A 1 99 ? -14.246 3.994 -3.717 1.00 75.81 99 ASN A N 1
ATOM 838 C CA . ASN A 1 99 ? -13.603 5.295 -3.828 1.00 75.81 99 ASN A CA 1
ATOM 839 C C . ASN A 1 99 ? -13.112 5.760 -2.453 1.00 75.81 99 ASN A C 1
ATOM 841 O O . ASN A 1 99 ? -13.920 6.031 -1.569 1.00 75.81 99 ASN A O 1
ATOM 845 N N . PHE A 1 100 ? -11.799 5.943 -2.303 1.00 81.62 100 PHE A N 1
ATOM 846 C CA . PHE A 1 100 ? -11.237 6.707 -1.185 1.00 81.62 100 PHE A CA 1
ATOM 847 C C . PHE A 1 100 ? -11.846 8.108 -1.130 1.00 81.62 100 PHE A C 1
ATOM 849 O O . PHE A 1 100 ? -12.167 8.682 -2.170 1.00 81.62 100 PHE A O 1
ATOM 856 N N . ILE A 1 101 ? -12.006 8.681 0.055 1.00 85.12 101 ILE A N 1
ATOM 857 C CA . ILE A 1 101 ? -12.452 10.064 0.237 1.00 85.12 101 ILE A CA 1
ATOM 858 C C . ILE A 1 101 ? -11.269 11.003 -0.018 1.00 85.12 101 ILE A C 1
ATOM 860 O O . ILE A 1 101 ? -11.412 12.017 -0.703 1.00 85.12 101 ILE A O 1
ATOM 864 N N . SER A 1 102 ? -10.083 10.635 0.471 1.00 86.69 102 SER A N 1
ATOM 865 C CA . SER A 1 102 ? -8.867 11.436 0.345 1.00 86.69 102 SER A CA 1
ATOM 866 C C . SER A 1 102 ? -8.342 11.494 -1.093 1.00 86.69 102 SER A C 1
ATOM 868 O O . SER A 1 102 ? -8.016 10.475 -1.712 1.00 86.69 102 SER A O 1
ATOM 870 N N . GLU A 1 103 ? -8.152 12.709 -1.622 1.00 86.38 103 GLU A N 1
ATOM 871 C CA . GLU A 1 103 ? -7.510 12.911 -2.928 1.00 86.38 103 GLU A CA 1
ATOM 872 C C . GLU A 1 103 ? -6.083 12.353 -2.973 1.00 86.38 103 GLU A C 1
ATOM 874 O O . GLU A 1 103 ? -5.642 11.863 -4.016 1.00 86.38 103 GLU A O 1
ATOM 879 N N . LYS A 1 104 ? -5.355 12.406 -1.848 1.00 86.06 104 LYS A N 1
ATOM 880 C CA . LYS A 1 104 ? -4.007 11.833 -1.737 1.00 86.06 104 LYS A CA 1
ATOM 881 C C . LYS A 1 104 ? -4.056 10.327 -1.990 1.00 86.06 104 LYS A C 1
ATOM 883 O O . LYS A 1 104 ? -3.328 9.833 -2.847 1.00 86.06 104 LYS A O 1
ATOM 888 N N . LYS A 1 105 ? -4.970 9.624 -1.321 1.00 86.88 105 LYS A N 1
ATOM 889 C CA . LYS A 1 105 ? -5.114 8.164 -1.398 1.00 86.88 105 LYS A CA 1
ATOM 890 C C . LYS A 1 105 ? -5.613 7.704 -2.760 1.00 86.88 105 LYS A C 1
ATOM 892 O O . LYS A 1 105 ? -5.048 6.774 -3.332 1.00 86.88 105 LYS A O 1
ATOM 897 N N . ARG A 1 106 ? -6.564 8.433 -3.361 1.00 86.00 106 ARG A N 1
ATOM 898 C CA . ARG A 1 106 ? -6.958 8.221 -4.768 1.00 86.00 106 ARG A CA 1
ATOM 899 C C . ARG A 1 106 ? -5.759 8.311 -5.709 1.00 86.00 106 ARG A C 1
ATOM 901 O O . ARG A 1 106 ? -5.591 7.471 -6.588 1.00 86.00 106 ARG A O 1
ATOM 908 N N . ARG A 1 107 ? -4.910 9.324 -5.529 1.00 87.00 107 ARG A N 1
ATOM 909 C CA . ARG A 1 107 ? -3.735 9.544 -6.379 1.00 87.00 107 ARG A CA 1
ATOM 910 C C . ARG A 1 107 ? -2.690 8.444 -6.206 1.00 87.00 107 ARG A C 1
ATOM 912 O O . ARG A 1 107 ? -2.173 7.948 -7.202 1.00 87.00 107 ARG A O 1
ATOM 919 N N . GLU A 1 108 ? -2.396 8.057 -4.969 1.00 86.88 108 GLU A N 1
ATOM 920 C CA . GLU A 1 108 ? -1.498 6.940 -4.652 1.00 86.88 108 GLU A CA 1
ATOM 921 C C . GLU A 1 108 ? -1.992 5.632 -5.282 1.00 86.88 108 GLU A C 1
ATOM 923 O O . GLU A 1 108 ? -1.214 4.946 -5.943 1.00 86.88 108 GLU A O 1
ATOM 928 N N . LEU A 1 109 ? -3.293 5.344 -5.187 1.00 85.06 109 LEU A N 1
ATOM 929 C CA . LEU A 1 109 ? -3.911 4.185 -5.829 1.00 85.06 109 LEU A CA 1
ATOM 930 C C . LEU A 1 109 ? -3.764 4.219 -7.360 1.00 85.06 109 LEU A C 1
ATOM 932 O O . LEU A 1 109 ? -3.395 3.211 -7.961 1.00 85.06 109 LEU A O 1
ATOM 936 N N . ILE A 1 110 ? -4.004 5.370 -8.003 1.00 86.12 110 ILE A N 1
ATOM 937 C CA . ILE A 1 110 ? -3.807 5.535 -9.455 1.00 86.12 110 ILE A CA 1
ATOM 938 C C . ILE A 1 110 ? -2.356 5.229 -9.838 1.00 86.12 110 ILE A C 1
ATOM 940 O O . ILE A 1 110 ? -2.108 4.513 -10.810 1.00 86.12 110 ILE A O 1
ATOM 944 N N . TYR A 1 111 ? -1.389 5.737 -9.074 1.00 86.06 111 TYR A N 1
ATOM 945 C CA . TYR A 1 111 ? 0.016 5.447 -9.333 1.00 86.06 111 TYR A CA 1
ATOM 946 C C . TYR A 1 111 ? 0.362 3.977 -9.105 1.00 86.06 111 TYR A C 1
ATOM 948 O O . TYR A 1 111 ? 1.106 3.411 -9.902 1.00 86.06 111 TYR A O 1
ATOM 956 N N . MET A 1 112 ? -0.206 3.338 -8.083 1.00 84.75 112 MET A N 1
ATOM 957 C CA . MET A 1 112 ? -0.033 1.906 -7.841 1.00 84.75 112 MET A CA 1
ATOM 958 C C . MET A 1 112 ? -0.551 1.069 -9.014 1.00 84.75 112 MET A C 1
ATOM 960 O O . MET A 1 112 ? 0.171 0.204 -9.515 1.00 84.75 112 MET A O 1
ATOM 964 N N . LYS A 1 113 ? -1.750 1.384 -9.524 1.00 84.56 113 LYS A N 1
ATOM 965 C CA . LYS A 1 113 ? -2.312 0.766 -10.738 1.00 84.56 113 LYS A CA 1
ATOM 966 C C . LYS A 1 113 ? -1.393 0.989 -11.947 1.00 84.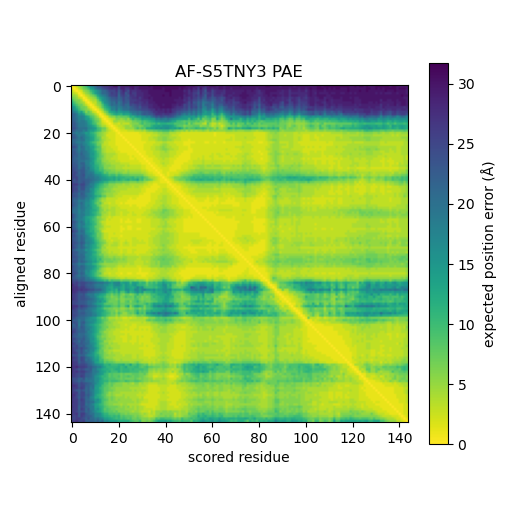56 113 LYS A C 1
ATOM 968 O O . LYS A 1 113 ? -1.080 0.043 -12.668 1.00 84.56 113 LYS A O 1
ATOM 973 N N . ALA A 1 114 ? -0.897 2.213 -12.139 1.00 86.44 114 ALA A N 1
ATOM 974 C CA . ALA A 1 114 ? -0.011 2.552 -13.251 1.00 86.44 114 ALA A CA 1
ATOM 975 C C . ALA A 1 114 ? 1.341 1.823 -13.190 1.00 86.44 114 ALA A C 1
ATOM 977 O O . ALA A 1 114 ? 1.822 1.348 -14.222 1.00 86.44 114 ALA A O 1
ATOM 978 N N . ILE A 1 115 ? 1.953 1.724 -12.005 1.00 85.19 115 ILE A N 1
ATOM 979 C CA . ILE A 1 115 ? 3.213 1.002 -11.798 1.00 85.19 115 ILE A CA 1
ATOM 980 C C . ILE A 1 115 ? 3.004 -0.476 -12.106 1.00 85.19 115 ILE A C 1
ATOM 982 O O . ILE A 1 115 ? 3.722 -0.998 -12.953 1.00 85.19 115 ILE A O 1
ATOM 986 N N . HIS A 1 116 ? 1.987 -1.116 -11.523 1.00 83.12 116 HIS A N 1
ATOM 987 C CA . HIS A 1 116 ? 1.713 -2.528 -11.786 1.00 83.12 116 HIS A CA 1
ATOM 988 C C . HIS A 1 116 ? 1.448 -2.827 -13.264 1.00 83.12 116 HIS A C 1
ATOM 990 O O . HIS A 1 116 ? 2.024 -3.752 -13.835 1.00 83.12 116 HIS A O 1
ATOM 996 N N . HIS A 1 117 ? 0.607 -2.024 -13.918 1.00 84.00 117 HIS A N 1
ATOM 997 C CA . HIS A 1 117 ? 0.337 -2.202 -15.341 1.00 84.00 117 HIS A CA 1
ATOM 998 C C . HIS A 1 117 ? 1.614 -2.021 -16.179 1.00 84.00 117 HIS A C 1
ATOM 1000 O O . HIS A 1 117 ? 1.850 -2.744 -17.145 1.00 84.00 117 HIS A O 1
ATOM 1006 N N . THR A 1 118 ? 2.470 -1.067 -15.800 1.00 83.75 118 THR A N 1
ATOM 1007 C CA . THR A 1 118 ? 3.745 -0.817 -16.487 1.00 83.75 118 THR A CA 1
ATOM 1008 C C . THR A 1 118 ? 4.739 -1.960 -16.281 1.00 83.75 118 THR A C 1
ATOM 1010 O O . THR A 1 118 ? 5.460 -2.302 -17.217 1.00 83.75 118 THR A O 1
ATOM 1013 N N . THR A 1 119 ? 4.776 -2.560 -15.091 1.00 82.62 119 THR A N 1
ATOM 1014 C CA . THR A 1 119 ? 5.657 -3.690 -14.785 1.00 82.62 119 THR A CA 1
ATOM 1015 C C . THR A 1 119 ? 5.139 -5.013 -15.337 1.00 82.62 119 THR A C 1
ATOM 1017 O O . THR A 1 119 ? 5.929 -5.939 -15.510 1.00 82.62 119 THR A O 1
ATOM 1020 N N . LYS A 1 120 ? 3.837 -5.127 -15.641 1.00 79.56 120 LYS A N 1
ATOM 1021 C CA . LYS A 1 120 ? 3.179 -6.392 -16.021 1.00 79.56 120 LYS A CA 1
ATOM 1022 C C . LYS A 1 120 ? 3.462 -7.512 -15.007 1.00 79.56 120 LYS A C 1
ATOM 1024 O O . LYS A 1 120 ? 3.700 -8.652 -15.394 1.00 79.56 120 LYS A O 1
ATOM 1029 N N . GLY A 1 121 ? 3.539 -7.158 -13.723 1.00 71.56 121 GLY A N 1
ATOM 1030 C CA . GLY A 1 121 ? 3.913 -8.086 -12.650 1.00 71.56 121 GLY A CA 1
ATOM 1031 C C . GLY A 1 121 ? 5.407 -8.433 -12.562 1.00 71.56 121 GLY A C 1
ATOM 1032 O O . GLY A 1 121 ? 5.770 -9.286 -11.764 1.00 71.56 121 GLY A O 1
ATOM 1033 N N . ARG A 1 122 ? 6.293 -7.795 -13.343 1.00 78.94 122 ARG A N 1
ATOM 1034 C CA . ARG A 1 122 ? 7.754 -7.946 -13.204 1.00 78.94 122 ARG A CA 1
ATOM 1035 C C . ARG A 1 122 ? 8.329 -6.858 -12.307 1.00 78.94 122 ARG A C 1
ATOM 1037 O O . ARG A 1 122 ? 8.393 -5.696 -12.702 1.00 78.94 122 ARG A O 1
ATOM 1044 N N . PHE A 1 123 ? 8.763 -7.227 -11.112 1.00 81.06 123 PHE A N 1
ATOM 1045 C CA . PHE A 1 123 ? 9.257 -6.256 -10.134 1.00 81.06 123 PHE A CA 1
ATOM 1046 C C . PHE A 1 123 ? 10.734 -5.907 -10.314 1.00 81.06 123 PHE A C 1
ATOM 1048 O O . PHE A 1 123 ? 11.171 -4.887 -9.785 1.00 81.06 123 PHE A O 1
ATOM 1055 N N . ASP A 1 124 ? 11.458 -6.668 -11.135 1.00 83.88 124 ASP A N 1
ATOM 1056 C CA . ASP A 1 124 ? 12.804 -6.321 -11.579 1.00 83.88 124 ASP A CA 1
ATOM 1057 C C . ASP A 1 124 ? 12.756 -5.286 -12.707 1.00 83.88 124 ASP A C 1
ATOM 1059 O O . ASP A 1 124 ? 12.093 -5.441 -13.738 1.00 83.88 124 ASP A O 1
ATOM 1063 N N . LEU A 1 125 ? 13.466 -4.188 -12.490 1.00 85.75 125 LEU A N 1
ATOM 1064 C CA . LEU A 1 125 ? 13.481 -3.013 -13.334 1.00 85.75 125 LEU A CA 1
ATOM 1065 C C . LEU A 1 125 ? 14.834 -2.895 -14.029 1.00 85.75 125 LEU A C 1
ATOM 1067 O O . LEU A 1 125 ? 15.879 -2.807 -13.390 1.00 85.75 125 LEU A O 1
ATOM 1071 N N . HIS A 1 126 ? 14.802 -2.779 -15.354 1.00 86.12 126 HIS A N 1
ATOM 1072 C CA . HIS A 1 126 ? 16.003 -2.571 -16.158 1.00 86.12 126 HIS A CA 1
ATOM 1073 C C . HIS A 1 126 ? 15.801 -1.452 -17.184 1.00 86.12 126 HIS A C 1
ATOM 1075 O O . HIS A 1 126 ? 14.689 -1.213 -17.668 1.00 86.12 126 HIS A O 1
ATOM 1081 N N . GLY A 1 127 ? 16.888 -0.752 -17.517 1.00 87.50 127 GLY A N 1
ATOM 1082 C CA . GLY A 1 127 ? 16.926 0.259 -18.577 1.00 87.50 127 GLY A CA 1
ATOM 1083 C C . GLY A 1 127 ? 15.820 1.317 -18.472 1.00 87.50 127 GLY A C 1
ATOM 1084 O O . GLY A 1 127 ? 15.635 1.967 -17.442 1.00 87.50 127 GLY A O 1
ATOM 1085 N N . LEU A 1 128 ? 15.058 1.490 -19.556 1.00 86.94 128 LEU A N 1
ATOM 1086 C CA . LEU A 1 128 ? 13.982 2.486 -19.636 1.00 86.94 128 LEU A CA 1
ATOM 1087 C C . LEU A 1 128 ? 12.849 2.240 -18.629 1.00 86.94 128 LEU A C 1
ATOM 1089 O O . LEU A 1 128 ? 12.216 3.202 -18.186 1.00 86.94 128 LE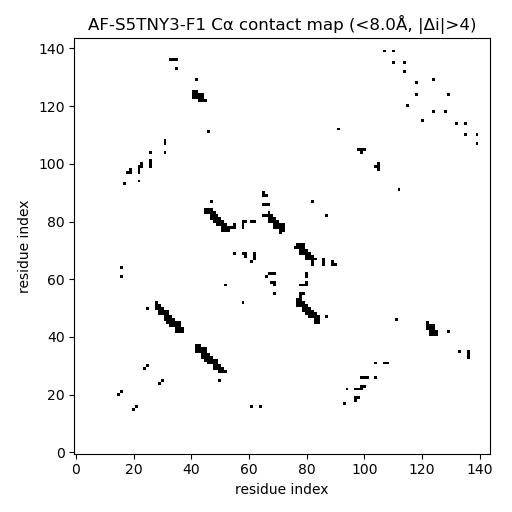U A O 1
ATOM 1093 N N . LEU A 1 129 ? 12.597 0.981 -18.252 1.00 86.44 129 LEU A N 1
ATOM 1094 C CA . LEU A 1 129 ? 11.573 0.645 -17.265 1.00 86.44 129 LEU A CA 1
ATOM 1095 C C . LEU A 1 129 ? 11.960 1.192 -15.887 1.00 86.44 129 LEU A C 1
ATOM 1097 O O . LEU A 1 129 ? 11.150 1.871 -15.259 1.00 86.44 129 LEU A O 1
ATOM 1101 N N . PHE A 1 130 ? 13.214 0.993 -15.469 1.00 89.94 130 PHE A N 1
ATOM 1102 C CA . PHE A 1 130 ? 13.747 1.570 -14.232 1.00 89.94 130 PHE A CA 1
ATOM 1103 C C . PHE A 1 130 ? 13.609 3.094 -14.216 1.00 89.94 130 PHE A C 1
ATOM 1105 O O . PHE A 1 130 ? 13.004 3.643 -13.299 1.00 89.94 130 PHE A O 1
ATOM 1112 N N . LEU A 1 131 ? 14.067 3.786 -15.263 1.00 89.06 131 LEU A 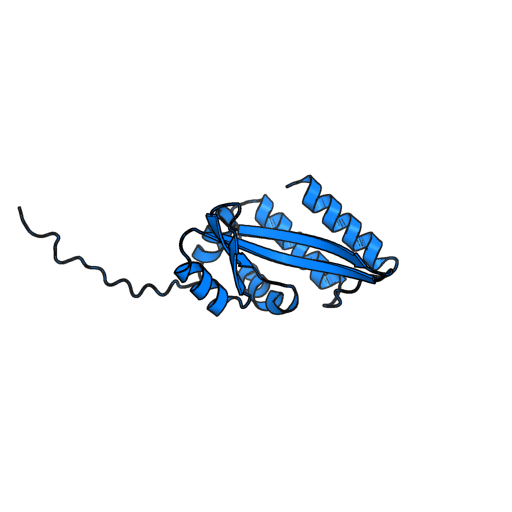N 1
ATOM 1113 C CA . LEU A 1 131 ? 13.969 5.249 -15.332 1.00 89.06 131 LEU A CA 1
ATOM 1114 C C . LEU A 1 131 ? 12.519 5.745 -15.239 1.00 89.06 131 LEU A C 1
ATOM 1116 O O . LEU A 1 131 ? 12.242 6.751 -14.581 1.00 89.06 131 LEU A O 1
ATOM 1120 N N . LYS A 1 132 ? 11.580 5.041 -15.881 1.00 89.75 132 LYS A N 1
ATOM 1121 C CA . LYS A 1 132 ? 10.155 5.385 -15.853 1.00 89.75 132 LYS A CA 1
ATOM 1122 C C . LYS A 1 132 ? 9.553 5.191 -14.460 1.00 89.75 132 LYS A C 1
ATOM 1124 O O . LYS A 1 132 ? 8.893 6.106 -13.969 1.00 89.75 132 LYS A O 1
ATOM 1129 N N . ILE A 1 133 ? 9.796 4.049 -13.813 1.00 89.88 133 ILE A N 1
ATOM 1130 C CA . ILE A 1 133 ? 9.278 3.771 -12.465 1.00 89.88 133 ILE A CA 1
ATOM 1131 C C . ILE A 1 133 ? 9.922 4.697 -11.427 1.00 89.88 133 ILE A C 1
ATOM 1133 O O . ILE A 1 133 ? 9.202 5.286 -10.626 1.00 89.88 133 ILE A O 1
ATOM 1137 N N . SER A 1 134 ? 11.230 4.951 -11.502 1.00 89.88 134 SER A N 1
ATOM 1138 C CA . SER A 1 134 ? 11.922 5.902 -10.620 1.00 89.88 134 SER A CA 1
ATOM 1139 C C . SER A 1 134 ? 11.320 7.306 -10.685 1.00 89.88 134 SER A C 1
ATOM 1141 O O . SER A 1 134 ? 11.124 7.949 -9.655 1.00 89.88 134 SER A O 1
ATOM 1143 N N . ARG A 1 135 ? 10.935 7.779 -11.878 1.00 89.12 135 ARG A N 1
ATOM 1144 C CA . ARG A 1 135 ? 10.225 9.062 -12.025 1.00 89.12 135 ARG A CA 1
ATOM 1145 C C . ARG A 1 135 ? 8.855 9.053 -11.346 1.00 89.12 135 ARG A C 1
ATOM 1147 O O . ARG A 1 135 ? 8.501 10.052 -10.722 1.00 89.12 135 ARG A O 1
ATOM 1154 N N . PHE A 1 136 ? 8.097 7.958 -11.446 1.00 87.06 136 PHE A N 1
ATOM 1155 C CA . PHE A 1 136 ? 6.818 7.823 -10.741 1.00 87.06 136 PHE A CA 1
ATOM 1156 C C . PHE A 1 136 ? 7.007 7.851 -9.228 1.00 87.06 136 PHE A C 1
ATOM 1158 O O . PHE A 1 136 ? 6.377 8.668 -8.562 1.00 87.06 136 PHE A O 1
ATOM 1165 N N . VAL A 1 137 ? 7.908 7.020 -8.703 1.00 87.75 137 VAL A N 1
ATOM 1166 C CA . VAL A 1 137 ? 8.181 6.923 -7.263 1.00 87.75 137 VAL A CA 1
ATOM 1167 C C . VAL A 1 137 ? 8.629 8.271 -6.701 1.00 87.75 137 VAL A C 1
ATOM 1169 O O . VAL A 1 137 ? 8.053 8.752 -5.728 1.00 87.75 137 VAL A O 1
ATOM 1172 N N . ASN A 1 138 ? 9.569 8.950 -7.366 1.00 88.00 138 ASN A N 1
ATOM 1173 C CA . ASN A 1 138 ? 10.029 10.275 -6.946 1.00 88.00 138 ASN A CA 1
ATOM 1174 C C . ASN A 1 138 ? 8.906 11.317 -6.967 1.00 88.00 138 ASN A C 1
ATOM 1176 O O . ASN A 1 138 ? 8.824 12.161 -6.076 1.00 88.00 138 ASN A O 1
ATOM 1180 N N . LYS A 1 139 ? 8.019 11.258 -7.968 1.00 86.44 139 LYS A N 1
ATOM 1181 C CA . LYS A 1 139 ? 6.868 12.156 -8.043 1.00 86.44 139 LYS A CA 1
ATOM 1182 C C . LYS A 1 139 ? 5.904 11.912 -6.884 1.00 86.44 139 LYS A C 1
ATOM 1184 O O . LYS A 1 139 ? 5.482 12.883 -6.277 1.00 86.44 139 LYS A O 1
ATOM 1189 N N . ILE A 1 140 ? 5.582 10.659 -6.563 1.00 83.50 140 ILE A N 1
ATOM 1190 C CA . ILE A 1 140 ? 4.686 10.301 -5.449 1.00 83.50 140 ILE A CA 1
ATOM 1191 C C . ILE A 1 140 ? 5.268 10.774 -4.120 1.00 83.50 140 ILE A C 1
ATOM 1193 O O . ILE A 1 140 ? 4.595 11.478 -3.374 1.00 83.50 140 ILE A O 1
ATOM 1197 N N . ASN A 1 141 ? 6.535 10.443 -3.864 1.00 79.88 141 ASN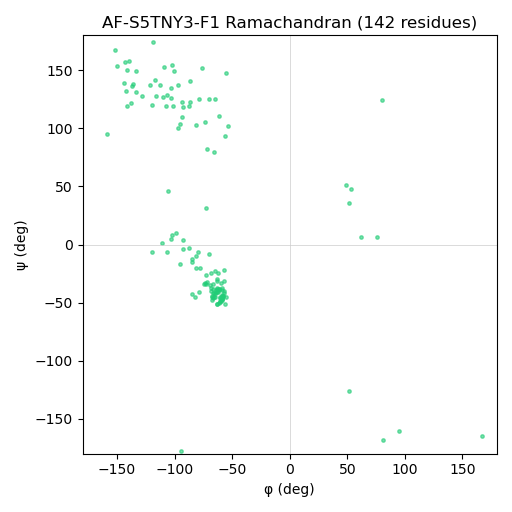 A N 1
ATOM 1198 C CA . ASN A 1 141 ? 7.198 10.757 -2.602 1.00 79.88 141 ASN A CA 1
ATOM 1199 C C . ASN A 1 141 ? 7.355 12.268 -2.369 1.00 79.88 141 ASN A C 1
ATOM 1201 O O . ASN A 1 141 ? 7.425 12.691 -1.225 1.00 79.88 141 ASN A O 1
ATOM 1205 N N . LYS A 1 142 ? 7.344 13.096 -3.424 1.00 81.56 142 LYS A N 1
ATOM 1206 C CA . LYS A 1 142 ? 7.337 14.564 -3.295 1.00 81.56 142 LYS A CA 1
ATOM 1207 C C . LYS A 1 142 ? 6.028 15.121 -2.712 1.00 81.56 142 LYS A C 1
ATOM 1209 O O . LYS A 1 142 ? 6.029 16.229 -2.189 1.00 81.56 142 LYS A O 1
ATOM 1214 N N . TYR A 1 143 ? 4.917 14.398 -2.844 1.00 71.75 143 TYR A N 1
ATOM 1215 C CA . TYR A 1 143 ? 3.596 14.826 -2.363 1.00 71.75 143 TYR A CA 1
ATOM 1216 C C . TYR A 1 143 ? 3.185 14.146 -1.050 1.00 71.75 143 TYR A C 1
ATOM 1218 O O . TYR A 1 143 ? 2.021 14.249 -0.654 1.00 71.75 143 TYR A O 1
ATOM 1226 N N . LYS A 1 144 ? 4.102 13.410 -0.414 1.00 68.62 144 LYS A N 1
ATOM 1227 C CA . LYS A 1 144 ? 3.865 12.779 0.880 1.00 68.62 144 LYS A CA 1
ATOM 1228 C C . LYS A 1 144 ? 4.210 13.709 2.021 1.00 68.62 144 LYS A C 1
ATOM 1230 O O . LYS A 1 144 ? 3.371 13.701 2.950 1.00 68.62 144 LYS A O 1
#